Protein AF-A0A2T2SY09-F1 (afdb_monomer_lite)

pLDDT: mean 74.27, std 18.57, range [38.97, 92.0]

Structure (mmCIF, N/CA/C/O backbone):
data_AF-A0A2T2SY09-F1
#
_entry.id   AF-A0A2T2SY09-F1
#
loop_
_atom_site.group_PDB
_atom_site.id
_atom_site.type_symbol
_atom_site.label_atom_id
_at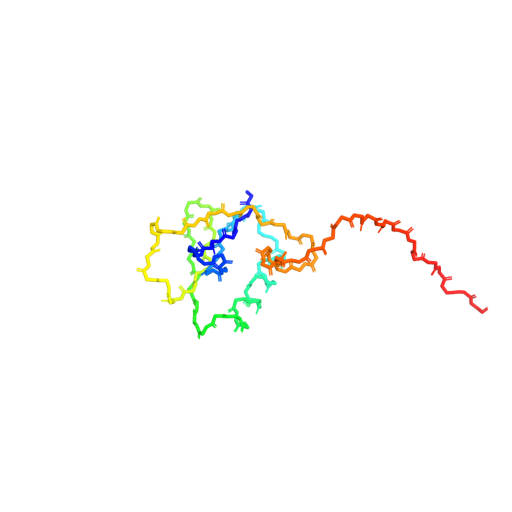om_site.label_alt_id
_atom_site.label_comp_id
_atom_site.label_asym_id
_atom_site.label_entity_id
_atom_site.label_seq_id
_atom_site.pdbx_PDB_ins_code
_atom_site.Cartn_x
_atom_site.Cartn_y
_atom_site.Cartn_z
_atom_site.occupancy
_atom_site.B_iso_or_equiv
_atom_site.auth_seq_id
_atom_site.auth_comp_id
_atom_site.auth_asym_id
_atom_site.auth_atom_id
_atom_site.pdbx_PDB_model_num
ATOM 1 N N . MET A 1 1 ? -3.931 0.942 -12.529 1.00 76.62 1 MET A N 1
ATOM 2 C CA . MET A 1 1 ? -3.348 2.225 -12.065 1.00 76.62 1 MET A CA 1
ATOM 3 C C . MET A 1 1 ? -2.803 2.010 -10.665 1.00 76.62 1 MET A C 1
ATOM 5 O O . MET A 1 1 ? -3.325 1.143 -9.974 1.00 76.62 1 MET A O 1
ATOM 9 N N . HIS A 1 2 ? -1.764 2.741 -10.265 1.00 83.88 2 HIS A N 1
ATOM 10 C CA . HIS A 1 2 ? -1.212 2.639 -8.914 1.00 83.88 2 HIS A CA 1
ATOM 11 C C . HIS A 1 2 ? -1.975 3.561 -7.946 1.00 83.88 2 HIS A C 1
ATOM 13 O O . HIS A 1 2 ? -2.499 4.596 -8.363 1.00 83.88 2 HIS A O 1
ATOM 19 N N . HIS A 1 3 ? -2.020 3.197 -6.668 1.00 85.62 3 HIS A N 1
ATOM 20 C CA . HIS A 1 3 ? -2.685 3.943 -5.602 1.00 85.62 3 HIS A CA 1
ATOM 21 C C . HIS A 1 3 ? -1.810 4.011 -4.345 1.00 85.62 3 HIS A C 1
ATOM 23 O O . HIS A 1 3 ? -1.093 3.054 -4.053 1.00 85.62 3 HIS A O 1
ATOM 29 N N . SER A 1 4 ? -1.884 5.106 -3.592 1.00 86.62 4 SER A N 1
ATOM 30 C CA . SER A 1 4 ? -1.416 5.177 -2.203 1.00 86.62 4 SER A CA 1
ATOM 31 C C . SER A 1 4 ? -2.544 4.791 -1.250 1.00 86.62 4 SER A C 1
ATOM 33 O O . SER A 1 4 ? -3.717 5.050 -1.517 1.00 86.62 4 SER A O 1
ATOM 35 N N . LEU A 1 5 ? -2.180 4.135 -0.154 1.00 87.44 5 LEU A N 1
ATOM 36 C CA . LEU A 1 5 ? -3.032 3.867 0.996 1.00 87.44 5 LEU A CA 1
ATOM 37 C C . LEU A 1 5 ? -2.669 4.879 2.072 1.00 87.44 5 LEU A C 1
ATOM 39 O O . LEU A 1 5 ? -1.511 4.929 2.489 1.00 87.44 5 LEU A O 1
ATOM 43 N N . GLN A 1 6 ? -3.645 5.662 2.508 1.00 88.56 6 GLN A N 1
ATOM 44 C CA . GLN A 1 6 ? -3.481 6.643 3.571 1.00 88.56 6 GLN A CA 1
ATOM 45 C C . GLN A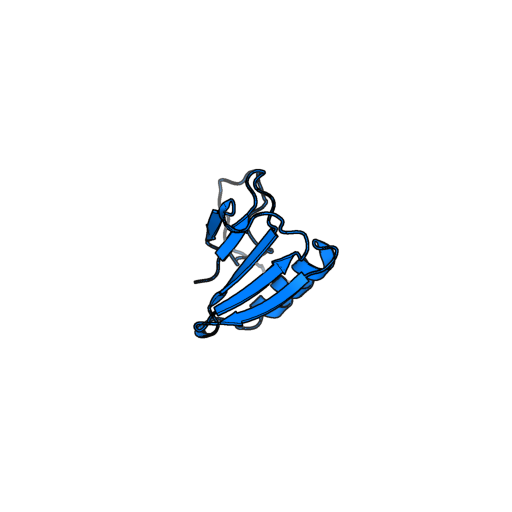 1 6 ? -4.360 6.289 4.765 1.00 88.56 6 GLN A C 1
ATOM 47 O O . GLN A 1 6 ? -5.463 5.757 4.602 1.00 88.56 6 GLN A O 1
ATOM 52 N N . ASP A 1 7 ? -3.854 6.576 5.960 1.00 85.81 7 ASP A N 1
ATOM 53 C CA . ASP A 1 7 ? -4.630 6.508 7.192 1.00 85.81 7 ASP A CA 1
ATOM 54 C C . ASP A 1 7 ? -5.556 7.743 7.343 1.00 85.81 7 ASP A C 1
ATOM 56 O O . ASP A 1 7 ? -5.419 8.709 6.590 1.00 85.81 7 ASP A O 1
ATOM 60 N N . PRO A 1 8 ? -6.494 7.756 8.310 1.00 82.88 8 PRO A N 1
ATOM 61 C CA . PRO A 1 8 ? -7.390 8.894 8.562 1.00 82.88 8 PRO A CA 1
ATOM 62 C C . PRO A 1 8 ? -6.712 10.246 8.863 1.00 82.88 8 PRO A C 1
ATOM 64 O O . PRO A 1 8 ? -7.387 11.273 8.881 1.00 82.88 8 PRO A O 1
ATOM 67 N N . GLN A 1 9 ? -5.414 10.252 9.166 1.00 83.56 9 GLN A N 1
ATOM 68 C CA . GLN A 1 9 ? -4.563 11.424 9.372 1.00 83.56 9 GLN A CA 1
ATOM 69 C C . GLN A 1 9 ? -3.812 11.851 8.098 1.00 83.56 9 GLN A C 1
ATOM 71 O O . GLN A 1 9 ? -2.872 12.641 8.194 1.00 83.56 9 GLN A O 1
ATOM 76 N N . ASP A 1 10 ? -4.189 11.315 6.934 1.00 81.25 10 ASP A N 1
ATOM 77 C CA . ASP A 1 10 ? -3.573 11.573 5.627 1.00 81.25 10 ASP A CA 1
ATOM 78 C C . ASP A 1 10 ? -2.096 11.126 5.528 1.00 81.25 10 ASP A C 1
ATOM 80 O O . ASP A 1 10 ? -1.367 11.565 4.631 1.00 81.25 10 ASP A O 1
ATOM 84 N N . GLN A 1 11 ? -1.616 10.241 6.417 1.00 83.69 11 GLN A N 1
ATOM 85 C CA . GLN A 1 11 ? -0.271 9.676 6.275 1.00 83.69 11 GLN A CA 1
ATOM 86 C C . GLN A 1 11 ? -0.317 8.446 5.385 1.00 83.69 11 GLN A C 1
ATOM 88 O O . GLN A 1 11 ? -1.146 7.551 5.549 1.00 83.69 11 GLN A O 1
ATOM 93 N N . VAL A 1 12 ? 0.617 8.381 4.444 1.00 86.94 12 VAL A N 1
ATOM 94 C CA . VAL A 1 12 ? 0.788 7.213 3.592 1.00 86.94 12 VAL A CA 1
ATOM 95 C C . VAL A 1 12 ? 1.264 6.045 4.446 1.00 86.94 12 VAL A C 1
ATOM 97 O O . VAL A 1 12 ? 2.332 6.101 5.044 1.00 86.94 12 VAL A O 1
ATOM 100 N N . VAL A 1 13 ? 0.480 4.974 4.470 1.00 88.75 13 VAL A N 1
ATOM 101 C CA . VAL A 1 13 ? 0.774 3.725 5.188 1.00 88.75 13 VAL A CA 1
ATOM 102 C C . VAL A 1 13 ? 0.961 2.541 4.244 1.00 88.75 13 VAL A C 1
ATOM 104 O O . VAL A 1 13 ? 1.309 1.444 4.676 1.00 88.75 13 VAL A O 1
ATOM 107 N N . GLY A 1 14 ? 0.777 2.742 2.941 1.00 90.81 14 GLY A N 1
ATOM 108 C CA . GLY A 1 14 ? 1.089 1.732 1.944 1.00 90.81 14 GLY A CA 1
ATOM 109 C C . GLY A 1 14 ? 0.774 2.152 0.517 1.00 90.81 14 GLY A C 1
ATOM 110 O O . GLY A 1 14 ? 0.409 3.292 0.243 1.00 90.81 14 GLY A O 1
ATOM 111 N N . PHE A 1 15 ? 0.893 1.198 -0.399 1.00 90.69 15 PHE A N 1
ATOM 112 C CA . PHE A 1 15 ? 0.696 1.361 -1.830 1.00 90.69 15 PHE A CA 1
ATOM 113 C C . PHE A 1 15 ? 0.039 0.126 -2.431 1.00 90.69 15 PHE A C 1
ATOM 115 O O . PHE A 1 15 ? 0.331 -1.004 -2.043 1.00 90.69 15 PHE A O 1
ATOM 122 N N . VAL A 1 16 ? -0.805 0.352 -3.433 1.00 91.19 16 VAL A N 1
ATOM 123 C CA . VAL A 1 16 ? -1.395 -0.682 -4.283 1.00 91.19 16 VAL A CA 1
ATOM 124 C C . VAL A 1 16 ? -0.942 -0.430 -5.708 1.00 91.19 16 VAL A C 1
ATOM 126 O O . VAL A 1 16 ? -1.329 0.549 -6.341 1.00 91.19 16 VAL A O 1
ATOM 129 N N . LEU A 1 17 ? -0.114 -1.318 -6.233 1.00 89.25 17 LEU A N 1
ATOM 130 C CA . LEU A 1 17 ? 0.549 -1.153 -7.511 1.00 89.25 17 LEU A CA 1
ATOM 131 C C . LEU A 1 17 ? -0.010 -2.151 -8.515 1.00 89.25 17 LEU A C 1
ATOM 133 O O . LEU A 1 17 ? -0.067 -3.344 -8.262 1.00 89.25 17 LEU A O 1
ATOM 137 N N . ASP A 1 18 ? -0.411 -1.664 -9.676 1.00 87.88 18 ASP A N 1
ATOM 138 C CA . ASP A 1 18 ? -0.812 -2.492 -10.808 1.00 87.88 18 ASP A CA 1
ATOM 139 C C . ASP A 1 18 ? 0.378 -3.295 -11.368 1.00 87.88 18 ASP A C 1
ATOM 141 O O . ASP A 1 18 ? 1.337 -2.697 -11.862 1.00 87.88 18 ASP A O 1
ATOM 145 N N . ALA A 1 19 ? 0.332 -4.630 -11.276 1.00 84.88 19 ALA A N 1
ATOM 146 C CA . ALA A 1 19 ? 1.440 -5.508 -11.666 1.00 84.88 19 ALA A CA 1
ATOM 147 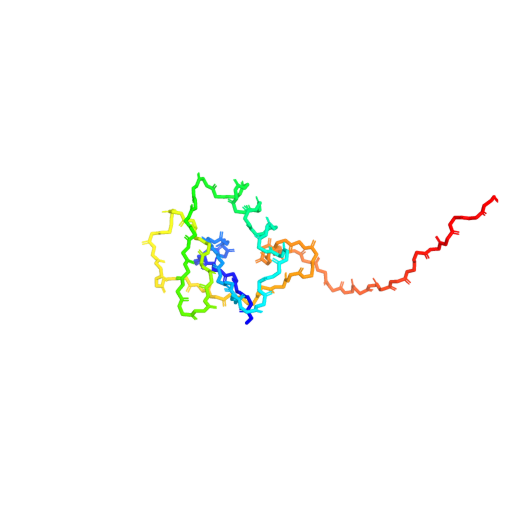C C . ALA A 1 19 ? 1.743 -5.474 -13.164 1.00 84.88 19 ALA A C 1
ATOM 149 O O . ALA A 1 19 ? 2.899 -5.622 -13.552 1.00 84.88 19 ALA A O 1
ATOM 150 N N . ASP A 1 20 ? 0.741 -5.196 -13.996 1.00 84.31 20 ASP A N 1
ATOM 151 C CA . ASP A 1 20 ? 0.916 -5.107 -15.445 1.00 84.31 20 ASP A CA 1
ATOM 152 C C . ASP A 1 20 ? 1.589 -3.793 -15.870 1.00 84.31 20 ASP A C 1
ATOM 154 O O . ASP A 1 20 ? 2.095 -3.670 -16.987 1.00 84.31 20 ASP A O 1
ATOM 158 N N . ARG A 1 21 ? 1.604 -2.793 -14.981 1.00 78.25 21 ARG A N 1
ATOM 159 C CA . ARG A 1 21 ? 2.234 -1.482 -15.211 1.00 78.25 21 ARG A CA 1
ATOM 160 C C . ARG A 1 21 ? 3.492 -1.271 -14.375 1.00 78.25 21 ARG A C 1
ATOM 162 O O . ARG A 1 21 ? 4.144 -0.243 -14.515 1.00 78.25 21 ARG A O 1
ATOM 169 N N . LEU A 1 22 ? 3.840 -2.244 -13.538 1.00 75.19 22 LEU A N 1
ATOM 170 C CA . LEU A 1 22 ? 5.000 -2.210 -12.662 1.00 75.19 22 LEU A CA 1
ATOM 171 C C . LEU A 1 22 ? 6.298 -2.304 -13.477 1.00 75.19 22 LEU A C 1
ATOM 173 O O . LEU A 1 22 ? 6.755 -3.380 -13.853 1.00 75.19 22 LEU A O 1
ATOM 177 N N . GLY A 1 23 ? 6.882 -1.141 -13.767 1.00 78.56 23 GLY A N 1
ATOM 178 C CA . GLY A 1 23 ? 8.222 -1.003 -14.332 1.00 78.56 23 GLY A CA 1
ATOM 179 C C . GLY A 1 23 ? 9.271 -0.722 -13.253 1.00 78.56 23 GLY A C 1
ATOM 180 O O . GLY A 1 23 ? 9.241 -1.273 -12.156 1.00 78.56 23 GLY A O 1
ATOM 181 N N . HIS A 1 24 ? 10.192 0.202 -13.534 1.00 81.12 24 HIS A N 1
ATOM 182 C CA . HIS A 1 24 ? 11.203 0.642 -12.559 1.00 81.12 24 HIS A CA 1
ATOM 183 C C . HIS A 1 24 ? 10.630 1.425 -11.366 1.00 81.12 24 HIS A C 1
ATOM 185 O O . HIS A 1 24 ? 11.344 1.699 -10.404 1.00 81.12 24 HIS A O 1
ATOM 191 N N . GLU A 1 25 ? 9.353 1.793 -11.422 1.00 78.50 25 GLU A N 1
ATOM 192 C CA . GLU A 1 25 ? 8.663 2.562 -10.386 1.00 78.50 25 GLU A CA 1
ATOM 193 C C . GLU A 1 25 ? 8.587 1.798 -9.060 1.00 78.50 25 GLU A C 1
ATOM 195 O O . GLU A 1 25 ? 8.682 2.419 -8.004 1.00 78.50 25 GLU A O 1
ATOM 200 N N . ILE A 1 26 ? 8.537 0.459 -9.103 1.00 84.56 26 ILE A N 1
ATOM 201 C CA . ILE A 1 26 ? 8.541 -0.375 -7.893 1.00 84.56 26 ILE A CA 1
ATOM 202 C C . ILE A 1 26 ? 9.757 -0.118 -7.015 1.00 84.56 26 ILE A C 1
ATOM 204 O O . ILE A 1 26 ? 9.623 -0.031 -5.802 1.00 84.56 26 ILE A O 1
ATOM 208 N N . TYR A 1 27 ? 10.934 0.054 -7.615 1.00 85.81 27 TYR A N 1
ATOM 209 C CA . TYR A 1 27 ? 12.164 0.243 -6.857 1.00 85.81 27 TYR A CA 1
ATOM 210 C C . TYR A 1 27 ? 12.156 1.571 -6.109 1.00 85.81 27 TYR A C 1
ATOM 212 O O . TYR A 1 27 ? 12.627 1.625 -4.984 1.00 85.81 27 TYR A O 1
ATOM 220 N N . ARG A 1 28 ? 11.567 2.621 -6.696 1.00 84.56 28 ARG A N 1
ATOM 221 C CA . ARG A 1 28 ? 11.409 3.919 -6.022 1.00 84.56 28 ARG A CA 1
ATOM 222 C C . ARG A 1 28 ? 10.412 3.841 -4.871 1.00 84.56 28 ARG A C 1
ATOM 224 O O . ARG A 1 28 ? 10.604 4.487 -3.853 1.00 84.56 28 ARG A O 1
ATOM 231 N N . ILE A 1 29 ? 9.346 3.066 -5.045 1.00 86.06 29 ILE A N 1
ATOM 232 C CA . ILE A 1 29 ? 8.318 2.887 -4.017 1.00 86.06 29 ILE A CA 1
ATOM 233 C C . ILE A 1 29 ? 8.860 2.065 -2.847 1.00 86.06 29 ILE A C 1
ATOM 235 O O . ILE A 1 29 ? 8.594 2.406 -1.700 1.00 86.06 29 ILE A O 1
ATOM 239 N N . LEU A 1 30 ? 9.643 1.021 -3.128 1.00 88.50 30 LEU A N 1
ATOM 240 C CA . LEU A 1 30 ? 10.317 0.231 -2.098 1.00 88.50 30 LEU A CA 1
ATOM 241 C C . LEU A 1 30 ? 11.374 1.056 -1.357 1.00 88.50 30 LEU A C 1
ATOM 243 O O . LEU A 1 30 ? 11.385 1.041 -0.136 1.00 88.50 30 LEU A O 1
ATOM 247 N N . ASP A 1 31 ? 12.188 1.831 -2.077 1.00 89.38 31 ASP A N 1
ATOM 248 C CA . ASP A 1 31 ? 13.182 2.737 -1.484 1.00 89.38 31 ASP A CA 1
ATOM 249 C C . ASP A 1 31 ? 12.523 3.775 -0.558 1.00 89.38 31 ASP A C 1
ATOM 251 O O . ASP A 1 31 ? 12.927 3.945 0.591 1.00 89.38 31 ASP A O 1
ATOM 255 N N . TRP A 1 32 ? 11.420 4.388 -1.003 1.00 88.44 32 TRP A N 1
ATOM 256 C CA . TRP A 1 32 ? 10.634 5.286 -0.157 1.00 88.44 32 TRP A CA 1
ATOM 257 C C . TRP A 1 32 ? 10.055 4.563 1.068 1.00 88.44 32 TRP A C 1
ATOM 259 O O . TRP A 1 32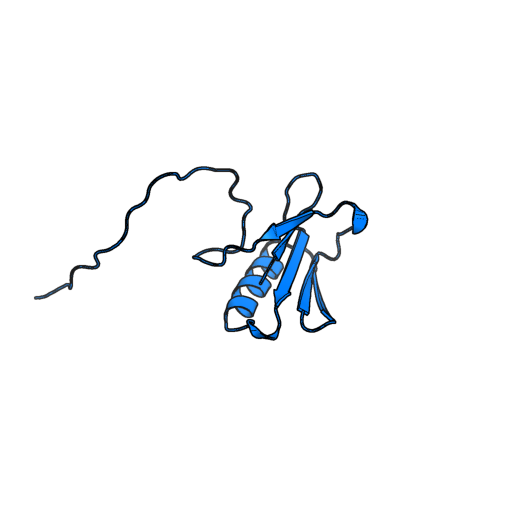 ? 10.113 5.095 2.175 1.00 88.44 32 TRP A O 1
ATOM 269 N N . ALA A 1 33 ? 9.518 3.350 0.895 1.00 89.06 33 ALA A N 1
ATOM 270 C CA . ALA A 1 33 ? 8.936 2.564 1.981 1.00 89.06 33 ALA A CA 1
ATOM 271 C C . ALA A 1 33 ? 9.983 2.151 3.026 1.00 89.06 33 ALA A C 1
ATOM 273 O O . ALA A 1 33 ? 9.680 2.179 4.215 1.00 89.06 33 ALA A O 1
ATOM 274 N N . ASP A 1 34 ? 11.204 1.815 2.610 1.00 88.50 34 ASP A N 1
ATOM 275 C CA . ASP A 1 34 ? 12.327 1.539 3.513 1.00 88.50 34 ASP A CA 1
ATOM 276 C C . ASP A 1 34 ? 12.731 2.774 4.334 1.00 88.50 34 ASP A C 1
ATOM 278 O O . ASP A 1 34 ? 13.113 2.647 5.498 1.00 88.50 34 ASP A O 1
ATOM 282 N N . GLU A 1 35 ? 12.626 3.975 3.761 1.00 89.50 35 GLU A N 1
ATOM 283 C CA . GLU A 1 35 ? 12.938 5.221 4.468 1.00 89.50 35 GLU A CA 1
ATOM 284 C C . GLU A 1 35 ? 11.815 5.659 5.429 1.00 89.50 35 GLU A C 1
ATOM 286 O O . GLU A 1 35 ? 12.091 6.191 6.508 1.00 89.50 35 GLU A O 1
ATOM 291 N N . HIS A 1 36 ? 10.549 5.425 5.066 1.00 86.94 36 HIS A N 1
ATOM 292 C CA . HIS A 1 36 ? 9.387 5.969 5.784 1.00 86.94 36 HIS A CA 1
ATOM 293 C C . HIS A 1 36 ? 8.739 4.975 6.753 1.00 86.94 36 HIS A C 1
ATOM 295 O O . HIS A 1 36 ? 8.157 5.382 7.763 1.00 86.94 36 HIS A O 1
ATOM 301 N N . PHE A 1 37 ? 8.833 3.671 6.490 1.00 88.81 37 PHE A N 1
ATOM 302 C CA . PHE A 1 37 ? 8.242 2.640 7.336 1.00 88.81 37 PHE A CA 1
ATOM 303 C C . PHE A 1 37 ? 9.300 1.971 8.202 1.00 88.81 37 PHE A C 1
ATOM 305 O O . PHE A 1 37 ? 10.349 1.547 7.735 1.00 88.81 37 PHE A O 1
ATOM 312 N N . ARG A 1 38 ? 8.993 1.786 9.493 1.00 86.50 38 ARG A N 1
ATOM 313 C CA . ARG A 1 38 ? 9.860 0.988 10.381 1.00 86.50 38 ARG A CA 1
ATOM 314 C C . ARG A 1 38 ? 9.972 -0.468 9.930 1.00 86.50 38 ARG A C 1
ATOM 316 O O . ARG A 1 38 ? 10.977 -1.117 10.197 1.00 86.50 38 ARG A O 1
ATOM 323 N N . SER A 1 39 ? 8.907 -0.988 9.329 1.00 89.25 39 SER A N 1
ATOM 324 C CA . SER A 1 39 ? 8.850 -2.296 8.693 1.00 89.25 39 SER A CA 1
ATOM 325 C C . SER A 1 39 ? 7.699 -2.293 7.697 1.00 89.25 39 SER A C 1
ATOM 327 O O . SER A 1 39 ? 6.680 -1.636 7.930 1.00 89.25 39 SER A O 1
ATOM 329 N N . HIS A 1 40 ? 7.866 -3.011 6.593 1.00 91.31 40 HIS A N 1
ATOM 330 C CA . HIS A 1 40 ? 6.847 -3.131 5.569 1.00 91.31 40 HIS A CA 1
ATOM 331 C C . HIS A 1 40 ? 6.798 -4.554 5.012 1.00 91.31 40 HIS A C 1
ATOM 333 O O . HIS A 1 40 ? 7.795 -5.276 4.997 1.00 91.31 40 HIS A O 1
ATOM 339 N N . SER A 1 41 ? 5.619 -4.947 4.546 1.00 91.12 41 SER A N 1
ATOM 340 C CA . SER A 1 41 ? 5.376 -6.200 3.845 1.00 91.12 41 SER A CA 1
ATOM 341 C C . SER A 1 41 ? 5.066 -5.925 2.379 1.00 91.12 41 SER A C 1
ATOM 343 O O . SER A 1 41 ? 4.467 -4.904 2.028 1.00 91.12 41 SER A O 1
ATOM 345 N N . VAL A 1 42 ? 5.485 -6.854 1.522 1.00 91.44 42 VAL A N 1
ATOM 346 C CA . VAL A 1 42 ? 5.166 -6.843 0.096 1.00 91.44 42 VAL A CA 1
ATOM 347 C C . VAL A 1 42 ? 4.391 -8.111 -0.222 1.00 91.44 42 VAL A C 1
ATOM 349 O O . VAL A 1 42 ? 4.904 -9.211 -0.025 1.00 91.44 42 VAL A O 1
ATOM 352 N N . ASP A 1 43 ? 3.165 -7.952 -0.704 1.00 92.00 43 ASP A N 1
ATOM 353 C CA . ASP A 1 43 ? 2.291 -9.053 -1.108 1.00 92.00 43 ASP A CA 1
ATOM 354 C C . ASP A 1 43 ? 1.826 -8.863 -2.554 1.00 92.00 43 ASP A C 1
ATOM 356 O O . ASP A 1 43 ? 1.705 -7.733 -3.027 1.00 92.00 43 ASP A O 1
ATOM 360 N N . GLN A 1 44 ? 1.580 -9.955 -3.276 1.00 90.62 44 GLN A N 1
ATOM 361 C CA . GLN A 1 44 ? 1.047 -9.900 -4.633 1.00 90.62 44 GLN A CA 1
ATOM 362 C C . GLN A 1 44 ? -0.236 -10.724 -4.725 1.00 90.62 44 GLN A C 1
ATOM 364 O O . GLN A 1 44 ? -0.206 -11.950 -4.620 1.00 90.62 44 GLN A O 1
ATOM 369 N N . ALA A 1 45 ? -1.347 -10.048 -5.006 1.00 89.19 45 ALA A N 1
ATOM 370 C CA . ALA A 1 45 ? -2.669 -10.648 -5.133 1.00 89.19 45 ALA A CA 1
ATOM 371 C C . ALA A 1 45 ? -3.471 -9.951 -6.238 1.00 89.19 45 ALA A C 1
ATOM 373 O O . ALA A 1 45 ? -3.328 -8.751 -6.458 1.00 89.19 45 ALA A O 1
ATOM 374 N N . ASP A 1 46 ? -4.301 -10.706 -6.962 1.00 88.12 46 ASP A N 1
ATOM 375 C CA . ASP A 1 46 ? -5.239 -10.172 -7.965 1.00 88.12 46 ASP A CA 1
ATOM 376 C C . ASP A 1 46 ? -4.604 -9.252 -9.032 1.00 88.12 46 ASP A C 1
ATOM 378 O O . ASP A 1 46 ? -5.188 -8.249 -9.447 1.00 88.12 46 ASP A O 1
ATOM 382 N N . GLY A 1 47 ? -3.380 -9.570 -9.473 1.00 86.50 47 GLY A N 1
ATOM 383 C CA . GLY A 1 47 ? -2.644 -8.748 -10.446 1.00 86.50 47 GLY A CA 1
ATOM 384 C C . GLY A 1 47 ? -2.167 -7.405 -9.881 1.00 86.50 47 GLY A C 1
ATOM 385 O O . GLY A 1 47 ? -1.862 -6.478 -10.629 1.00 86.50 47 GLY A O 1
ATOM 386 N N . ARG A 1 48 ? -2.106 -7.278 -8.554 1.00 90.00 48 ARG A N 1
ATOM 387 C CA . ARG A 1 48 ? -1.652 -6.087 -7.838 1.00 90.00 48 ARG A CA 1
ATOM 388 C C . ARG A 1 48 ? -0.555 -6.453 -6.852 1.00 90.00 48 ARG A C 1
ATOM 390 O O . ARG A 1 48 ? -0.547 -7.546 -6.296 1.00 90.00 48 ARG A O 1
ATOM 397 N N . VAL A 1 49 ? 0.367 -5.529 -6.639 1.00 89.69 49 VAL A N 1
ATOM 398 C CA . VAL A 1 49 ? 1.397 -5.603 -5.605 1.00 89.69 49 VAL A CA 1
ATOM 399 C C . VAL A 1 49 ? 1.041 -4.614 -4.510 1.00 89.69 49 VAL A C 1
ATOM 401 O O . VAL A 1 49 ? 0.844 -3.430 -4.766 1.00 89.69 49 VAL A O 1
ATOM 404 N N . TYR A 1 50 ? 0.966 -5.106 -3.290 1.00 90.62 50 TYR A N 1
ATOM 405 C CA . TYR A 1 50 ? 0.663 -4.353 -2.092 1.00 90.62 50 TYR A CA 1
ATOM 406 C C . TYR A 1 50 ? 1.959 -4.144 -1.326 1.00 90.62 50 TYR A C 1
ATOM 408 O O . TYR A 1 50 ? 2.585 -5.116 -0.919 1.00 90.62 50 TYR A O 1
ATOM 416 N N . VAL A 1 51 ? 2.350 -2.892 -1.118 1.00 91.19 51 VAL A N 1
ATOM 417 C CA . VAL A 1 51 ? 3.464 -2.525 -0.236 1.00 91.19 51 VAL A CA 1
ATOM 418 C C . VAL A 1 51 ? 2.843 -1.859 0.980 1.00 91.19 51 VAL A C 1
ATOM 420 O O . VAL A 1 51 ? 2.277 -0.782 0.845 1.00 91.19 51 VAL A O 1
ATOM 423 N N . ARG A 1 52 ? 2.863 -2.495 2.149 1.00 90.62 52 ARG A N 1
ATOM 424 C CA . ARG A 1 52 ? 2.127 -2.021 3.333 1.00 90.62 52 ARG A CA 1
ATOM 425 C C . ARG A 1 52 ? 3.043 -1.905 4.534 1.00 90.62 52 ARG A C 1
ATOM 427 O O . ARG A 1 52 ? 3.811 -2.824 4.798 1.00 90.62 52 ARG A O 1
ATOM 434 N N . SER A 1 53 ? 2.922 -0.813 5.278 1.00 90.25 53 SER A N 1
ATOM 435 C CA . SER A 1 53 ? 3.517 -0.697 6.606 1.00 90.25 53 SER A CA 1
ATOM 436 C C . SER A 1 53 ? 2.949 -1.783 7.519 1.00 90.25 53 SER A C 1
ATOM 438 O O . SER A 1 53 ? 1.743 -2.024 7.532 1.00 90.25 53 SER A O 1
ATOM 440 N N . ASP A 1 54 ? 3.808 -2.423 8.307 1.00 86.81 54 ASP A N 1
ATOM 441 C CA . ASP A 1 54 ? 3.378 -3.424 9.296 1.00 86.81 54 ASP A CA 1
ATOM 442 C C . ASP A 1 54 ? 2.642 -2.774 10.487 1.00 86.81 54 ASP A C 1
ATOM 444 O O . ASP A 1 54 ? 1.986 -3.439 11.278 1.00 86.81 54 ASP A O 1
ATOM 448 N N . ALA A 1 55 ? 2.723 -1.443 10.600 1.00 82.9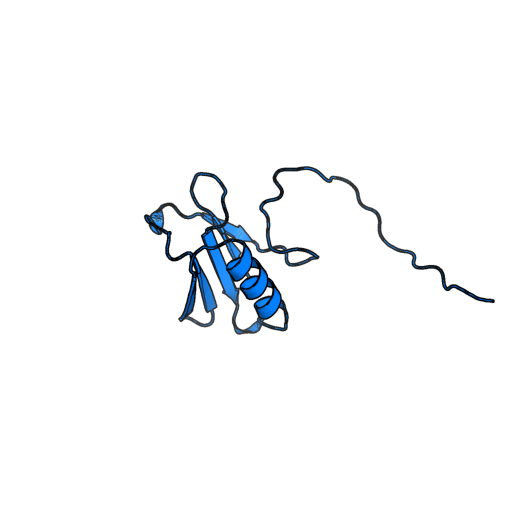4 55 ALA A N 1
ATOM 449 C CA . ALA A 1 55 ? 2.073 -0.661 11.647 1.00 82.94 55 ALA A CA 1
ATOM 450 C C . ALA A 1 55 ? 0.598 -0.321 11.351 1.00 82.94 55 ALA A C 1
ATOM 452 O O . ALA A 1 55 ? 0.007 0.473 12.079 1.00 82.94 55 ALA A O 1
ATOM 453 N N . ILE A 1 56 ? 0.004 -0.865 10.284 1.00 82.25 56 ILE A N 1
ATOM 454 C CA . ILE A 1 56 ? -1.416 -0.653 9.984 1.00 82.25 56 ILE A CA 1
ATOM 455 C C . ILE A 1 56 ? -2.262 -1.398 11.022 1.00 82.25 56 ILE A C 1
ATOM 457 O O . ILE A 1 56 ? -2.292 -2.626 11.046 1.00 82.25 56 ILE A O 1
ATOM 461 N N . GLU A 1 57 ? -2.974 -0.649 11.864 1.00 76.69 57 GLU A N 1
ATOM 462 C CA . GLU A 1 57 ? -3.860 -1.219 12.889 1.00 76.69 57 GLU A CA 1
ATOM 463 C C . GLU A 1 57 ? -5.291 -1.457 12.375 1.00 76.69 57 GLU A C 1
ATOM 465 O O . GLU A 1 57 ? -5.947 -2.400 12.815 1.00 76.69 57 GLU A O 1
ATOM 470 N N . ASP A 1 58 ? -5.773 -0.635 11.432 1.00 78.94 58 ASP A N 1
ATOM 471 C CA . ASP A 1 58 ? -7.134 -0.721 10.887 1.00 78.94 58 ASP A CA 1
ATOM 472 C C . ASP A 1 58 ? -7.145 -0.519 9.363 1.00 78.94 58 ASP A C 1
ATOM 474 O O . ASP A 1 58 ? -7.067 0.598 8.853 1.00 78.94 58 ASP A O 1
ATOM 478 N N . GLU A 1 59 ? -7.242 -1.626 8.623 1.00 77.62 59 GLU A N 1
ATOM 479 C CA . GLU A 1 59 ? -7.286 -1.610 7.155 1.00 77.62 59 GLU A CA 1
ATOM 480 C C . GLU A 1 59 ? -8.599 -1.034 6.596 1.00 77.62 59 GLU A C 1
ATOM 482 O O . GLU A 1 59 ? -8.629 -0.564 5.459 1.00 77.62 59 GLU A O 1
ATOM 487 N N . ALA A 1 60 ? -9.690 -1.061 7.368 1.00 81.19 60 ALA A N 1
ATOM 488 C CA . ALA A 1 60 ? -11.000 -0.591 6.920 1.00 81.19 60 ALA A CA 1
ATOM 489 C C . ALA A 1 60 ? -11.118 0.940 6.967 1.00 81.19 60 ALA A C 1
ATOM 491 O O . ALA A 1 60 ? -11.923 1.520 6.235 1.00 81.19 60 ALA A O 1
ATOM 492 N N . ALA A 1 61 ? -10.314 1.587 7.809 1.00 81.75 61 ALA A N 1
ATOM 493 C CA . ALA A 1 61 ? -10.205 3.036 7.904 1.00 81.75 61 ALA A CA 1
ATOM 494 C C . ALA A 1 61 ? -9.325 3.659 6.806 1.00 81.75 61 ALA A C 1
ATOM 496 O O . ALA A 1 61 ? -9.268 4.882 6.705 1.00 81.75 61 ALA A O 1
ATOM 497 N N . LEU A 1 62 ? -8.646 2.845 5.991 1.00 84.75 62 LEU A N 1
ATOM 498 C CA . LEU A 1 62 ? -7.741 3.347 4.965 1.00 84.75 62 LEU A CA 1
ATOM 499 C C . LEU A 1 62 ? -8.495 3.901 3.761 1.00 84.75 62 LEU A C 1
ATOM 501 O O . LEU A 1 62 ? -9.508 3.362 3.304 1.00 84.75 62 LEU A O 1
ATOM 505 N N . HIS A 1 63 ? -7.944 4.966 3.197 1.00 85.81 63 HIS A N 1
ATOM 506 C CA . HIS A 1 63 ? -8.436 5.568 1.970 1.00 85.81 63 HIS A CA 1
ATOM 507 C C . HIS A 1 63 ? -7.400 5.400 0.858 1.00 85.81 63 HIS A C 1
ATOM 509 O O . HIS A 1 63 ? -6.194 5.367 1.102 1.00 85.81 63 HIS A O 1
ATOM 515 N N . THR A 1 64 ? -7.881 5.237 -0.376 1.00 85.12 64 THR A N 1
ATOM 516 C CA . THR A 1 64 ? -7.028 5.051 -1.554 1.00 85.12 64 THR A CA 1
ATOM 517 C C . THR A 1 64 ? -6.987 6.324 -2.384 1.00 85.12 64 THR A C 1
ATOM 519 O O . THR A 1 64 ? -8.036 6.752 -2.874 1.00 85.12 64 THR A O 1
ATOM 522 N N . GLU A 1 65 ? -5.797 6.851 -2.648 1.00 81.62 65 GLU A N 1
ATOM 523 C CA . GLU A 1 65 ? -5.604 7.966 -3.578 1.00 81.62 65 GLU A CA 1
ATOM 524 C C . GLU A 1 65 ? -4.836 7.522 -4.833 1.00 81.62 65 GLU A C 1
ATOM 526 O O . GLU A 1 65 ? -4.030 6.591 -4.769 1.00 81.62 65 GLU A O 1
ATOM 531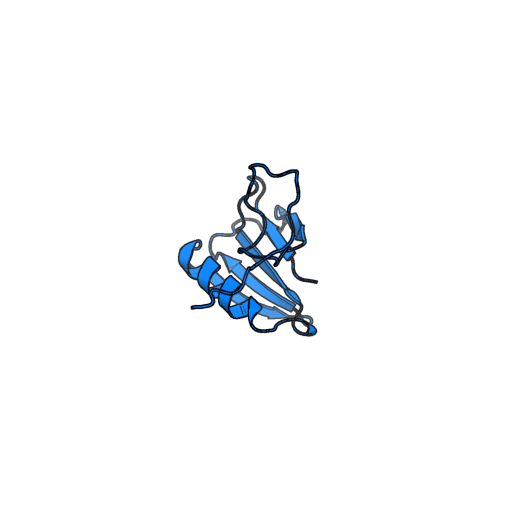 N N . PRO A 1 66 ? -5.091 8.111 -6.017 1.00 81.38 66 PRO A N 1
ATOM 532 C CA . PRO A 1 66 ? -4.301 7.834 -7.213 1.00 81.38 66 PRO A CA 1
ATOM 533 C C . PRO A 1 66 ? -2.833 8.214 -7.004 1.00 81.38 66 PRO A C 1
ATOM 535 O O . PRO A 1 66 ? -2.509 9.334 -6.617 1.00 81.38 66 PRO A O 1
ATOM 538 N N . LEU A 1 67 ? -1.936 7.286 -7.322 1.00 71.00 67 LEU A N 1
ATOM 539 C CA . LEU A 1 67 ? -0.498 7.501 -7.245 1.00 71.00 67 LEU A CA 1
ATOM 540 C C . LEU A 1 67 ? -0.049 8.364 -8.438 1.00 71.00 67 LEU A C 1
ATOM 542 O O . LEU A 1 67 ? 0.040 7.866 -9.563 1.00 71.00 67 LEU A O 1
ATOM 546 N N . SER A 1 68 ? 0.256 9.643 -8.214 1.00 62.69 68 SER A N 1
ATOM 547 C CA . SER A 1 68 ? 1.009 10.434 -9.197 1.00 62.69 68 SER A CA 1
ATOM 548 C C . SER A 1 68 ? 2.493 10.099 -9.073 1.00 62.69 68 SER A C 1
ATOM 550 O O . SER A 1 68 ? 3.151 10.486 -8.116 1.00 62.69 68 SER A O 1
ATOM 552 N N . VAL A 1 69 ? 3.000 9.349 -10.047 1.00 56.16 69 VAL A N 1
ATOM 553 C CA . VAL A 1 69 ? 4.393 8.868 -10.158 1.00 56.16 69 VAL A CA 1
ATOM 554 C C . VAL A 1 69 ? 5.314 9.834 -10.910 1.00 56.16 69 VAL A C 1
ATOM 556 O O . VAL A 1 69 ? 6.511 9.574 -11.060 1.00 56.16 69 VAL A O 1
ATOM 559 N N . ASP A 1 70 ? 4.782 10.976 -11.350 1.00 52.56 70 ASP A N 1
ATOM 560 C CA . ASP A 1 70 ? 5.550 12.062 -11.954 1.00 52.56 70 ASP A CA 1
ATOM 561 C C . ASP A 1 70 ? 6.417 12.778 -10.897 1.00 52.56 70 ASP A C 1
ATOM 563 O O . ASP A 1 70 ? 6.087 13.843 -10.385 1.00 52.56 70 ASP A O 1
ATOM 567 N N . GLY A 1 71 ? 7.568 12.174 -10.583 1.00 47.88 71 GLY A N 1
ATOM 568 C CA . GLY A 1 71 ? 8.772 12.871 -10.111 1.00 47.88 71 GLY A CA 1
ATOM 569 C C . GLY A 1 71 ? 9.232 12.619 -8.673 1.00 47.88 71 GLY A C 1
ATOM 570 O O . GLY A 1 71 ? 10.426 12.723 -8.411 1.00 47.88 71 GLY A O 1
ATOM 571 N N . HIS A 1 72 ? 8.351 12.237 -7.758 1.00 49.22 72 HIS A N 1
ATOM 572 C CA . HIS A 1 72 ? 8.674 11.926 -6.361 1.00 49.22 72 HIS A CA 1
ATOM 573 C C . HIS A 1 72 ? 7.598 10.955 -5.857 1.00 49.22 72 HIS A C 1
ATOM 575 O O . HIS A 1 72 ? 6.487 10.967 -6.375 1.00 49.22 72 HIS A O 1
ATOM 581 N N . ALA A 1 73 ? 7.909 10.073 -4.912 1.00 46.62 73 ALA A N 1
ATOM 582 C CA . ALA A 1 73 ? 6.935 9.157 -4.310 1.00 46.62 73 ALA A CA 1
ATOM 583 C C . ALA A 1 73 ? 5.627 9.877 -3.873 1.00 46.62 73 ALA A C 1
ATOM 585 O O . ALA A 1 73 ? 5.614 11.093 -3.676 1.00 46.62 73 ALA A O 1
ATOM 586 N N . PRO A 1 74 ? 4.500 9.162 -3.779 1.00 48.47 74 PRO A N 1
ATOM 587 C CA . PRO A 1 74 ? 3.174 9.751 -3.957 1.00 48.47 74 PRO A CA 1
ATOM 588 C C . PRO A 1 74 ? 2.693 10.628 -2.803 1.00 48.47 74 PRO A C 1
ATOM 590 O O . PRO A 1 74 ? 2.754 10.251 -1.638 1.00 48.47 74 PRO A O 1
ATOM 593 N N . ALA A 1 75 ? 2.111 11.757 -3.202 1.00 47.16 75 ALA A N 1
ATOM 594 C CA . ALA A 1 75 ? 1.017 12.483 -2.557 1.00 47.16 75 ALA A CA 1
ATOM 595 C C . ALA A 1 75 ? 0.921 12.389 -1.018 1.00 47.16 75 ALA A C 1
ATOM 597 O O . ALA A 1 75 ? -0.120 12.058 -0.464 1.00 47.16 75 ALA A O 1
ATOM 598 N N . SER A 1 76 ? 1.988 12.778 -0.329 1.00 39.81 76 SER A N 1
ATOM 599 C CA . SER A 1 76 ? 1.879 13.525 0.927 1.00 39.81 76 SER A CA 1
ATOM 600 C C . SER A 1 76 ? 2.672 14.815 0.766 1.00 39.81 76 SER A C 1
ATOM 602 O O . SER A 1 76 ? 3.629 15.074 1.485 1.00 39.81 76 SER A O 1
ATOM 604 N N . ASP A 1 77 ? 2.285 15.624 -0.219 1.00 39.56 77 ASP A N 1
ATOM 605 C CA . ASP A 1 77 ? 2.663 17.031 -0.236 1.00 39.56 77 ASP A CA 1
ATOM 606 C C . ASP A 1 77 ? 1.390 17.858 -0.101 1.00 39.56 77 ASP A C 1
ATOM 608 O O . ASP A 1 77 ? 0.823 18.405 -1.049 1.00 39.56 77 ASP A O 1
ATOM 612 N N . SER A 1 78 ? 0.902 17.936 1.134 1.00 44.91 78 SER A N 1
ATOM 613 C CA . SER A 1 78 ? 0.033 19.021 1.560 1.00 44.91 78 SER A CA 1
ATOM 614 C C . SER A 1 78 ? 0.846 20.322 1.588 1.00 44.91 78 SER A C 1
ATOM 616 O O . SER A 1 78 ? 1.038 20.912 2.648 1.00 44.91 78 SER A O 1
ATOM 618 N N . SER A 1 79 ? 1.379 20.754 0.442 1.00 45.06 79 SER A N 1
ATOM 619 C CA . SER A 1 79 ? 1.910 22.091 0.190 1.00 45.06 79 SER A CA 1
ATOM 620 C C . SER A 1 79 ? 2.205 22.307 -1.297 1.00 45.06 79 SER A C 1
ATOM 622 O O . SER A 1 79 ? 3.293 22.067 -1.790 1.00 45.06 79 SER A O 1
ATOM 624 N N . ARG A 1 80 ? 1.248 22.982 -1.948 1.00 51.50 80 ARG A N 1
ATOM 625 C CA . ARG A 1 80 ? 1.517 24.102 -2.865 1.00 51.50 80 ARG A CA 1
ATOM 626 C C . ARG A 1 80 ? 2.296 23.742 -4.144 1.00 51.50 80 ARG A C 1
ATOM 628 O O . ARG A 1 80 ? 3.513 23.710 -4.129 1.00 51.50 80 ARG A O 1
ATOM 635 N N . ASN A 1 81 ? 1.591 23.663 -5.277 1.00 39.62 81 ASN A N 1
ATOM 636 C CA . ASN A 1 81 ? 1.964 24.396 -6.498 1.00 39.62 81 ASN A CA 1
ATOM 637 C C . ASN A 1 81 ? 0.847 24.317 -7.549 1.00 39.62 81 ASN A C 1
ATOM 639 O O . ASN A 1 81 ? 0.656 23.311 -8.227 1.00 39.62 81 ASN A O 1
ATOM 643 N N . GLY A 1 82 ? 0.112 25.423 -7.680 1.00 41.59 82 GLY A N 1
ATOM 644 C CA . GLY A 1 82 ? -0.351 25.853 -8.994 1.00 41.59 82 GLY A CA 1
ATOM 645 C C . GLY A 1 82 ? 0.835 26.448 -9.759 1.00 41.59 82 GLY A C 1
ATOM 646 O O . GLY A 1 82 ? 1.746 26.977 -9.129 1.00 41.59 82 GLY A O 1
ATOM 647 N N . GLU A 1 83 ? 0.776 26.350 -11.089 1.00 41.25 83 GLU A N 1
ATOM 648 C CA . GLU A 1 83 ? 1.779 26.797 -12.075 1.00 41.25 83 GLU A CA 1
ATOM 649 C C . GLU A 1 83 ? 3.077 25.958 -12.044 1.00 41.25 83 GLU A C 1
ATOM 651 O O . GLU A 1 83 ? 3.842 25.974 -11.095 1.00 41.25 83 GLU A O 1
ATOM 656 N N . GLY A 1 84 ? 3.380 25.098 -13.016 1.00 46.69 84 GLY A N 1
ATOM 657 C CA . GLY A 1 84 ? 3.249 25.295 -14.452 1.00 46.69 84 GLY A CA 1
ATOM 658 C C . GLY A 1 84 ? 4.494 26.006 -14.970 1.00 46.69 84 GLY A C 1
ATOM 659 O O . GLY A 1 84 ? 4.451 27.212 -15.148 1.00 46.69 84 GLY A O 1
ATOM 660 N N . ASP A 1 85 ? 5.574 25.270 -15.237 1.00 41.41 85 ASP A N 1
ATOM 661 C CA . ASP A 1 85 ? 6.534 25.685 -16.262 1.00 41.41 85 ASP A CA 1
ATOM 662 C C . ASP A 1 85 ? 7.239 24.463 -16.854 1.00 41.41 85 ASP A C 1
ATOM 664 O O . ASP A 1 85 ? 7.905 23.684 -16.170 1.00 41.41 85 ASP A O 1
ATOM 668 N N . GLY A 1 86 ? 7.005 24.267 -18.147 1.00 41.88 86 GLY A N 1
ATOM 669 C CA . GLY A 1 86 ? 7.673 23.269 -18.951 1.00 41.88 86 GLY A CA 1
ATOM 670 C C . GLY A 1 86 ? 8.856 23.888 -19.684 1.00 41.88 86 GLY A C 1
ATOM 671 O O . GLY A 1 86 ? 8.718 24.912 -20.335 1.00 41.88 86 GLY A O 1
ATOM 672 N N . GLY A 1 87 ? 9.973 23.164 -19.682 1.00 44.66 87 GLY A N 1
ATOM 673 C CA . GLY A 1 87 ? 10.881 23.069 -20.823 1.00 44.66 87 GLY A CA 1
ATOM 674 C C . GLY A 1 87 ? 11.749 24.281 -21.167 1.00 44.66 87 GLY A C 1
ATOM 675 O O . GLY A 1 87 ? 11.345 25.146 -21.932 1.00 44.66 87 GLY A O 1
ATOM 676 N N . ARG A 1 88 ? 13.043 24.180 -20.840 1.00 38.97 88 ARG A N 1
ATOM 677 C CA . ARG A 1 88 ? 14.142 24.212 -21.831 1.00 38.97 88 ARG A CA 1
ATOM 678 C C . ARG A 1 88 ? 15.477 23.926 -21.145 1.00 38.97 88 ARG A C 1
ATOM 680 O O . ARG A 1 88 ? 15.963 24.736 -20.366 1.00 38.97 88 ARG A O 1
ATOM 687 N N . ALA A 1 89 ? 16.096 22.794 -21.471 1.00 44.91 89 ALA A N 1
ATOM 688 C CA . ALA A 1 89 ? 17.533 22.633 -21.280 1.00 44.91 89 ALA A CA 1
ATOM 689 C C . ALA A 1 89 ? 18.230 23.254 -22.499 1.00 44.91 89 ALA A C 1
ATOM 691 O O . ALA A 1 89 ? 18.056 22.769 -23.619 1.00 44.91 89 ALA A O 1
ATOM 692 N N . GLU A 1 90 ? 18.966 24.347 -22.306 1.00 45.44 90 GLU A N 1
ATOM 693 C CA . GLU A 1 90 ? 19.849 24.888 -23.344 1.00 45.44 90 GLU A CA 1
ATOM 694 C C . GLU A 1 90 ? 21.160 24.080 -23.376 1.00 45.44 90 GLU A C 1
ATOM 696 O O . GLU A 1 90 ? 21.666 23.692 -22.318 1.00 45.44 90 GLU A O 1
ATOM 701 N N . PRO A 1 91 ? 21.724 23.784 -24.562 1.00 50.53 91 PRO A N 1
ATOM 702 C CA . PRO A 1 91 ? 22.970 23.040 -24.657 1.00 50.53 91 PRO A CA 1
ATOM 703 C C . PRO A 1 91 ? 24.154 23.944 -24.298 1.00 50.53 91 PRO A C 1
ATOM 705 O O . PRO A 1 91 ? 24.326 25.021 -24.867 1.00 50.53 91 PRO A O 1
ATOM 708 N N . VAL A 1 92 ? 25.010 23.479 -23.388 1.00 45.50 92 VAL A N 1
ATOM 709 C CA . VAL A 1 92 ? 26.316 24.102 -23.140 1.00 45.50 92 VAL A CA 1
ATOM 710 C C . VAL A 1 92 ? 27.208 23.829 -24.351 1.00 45.50 92 VAL A C 1
ATOM 712 O O . VAL A 1 92 ? 27.549 22.679 -24.629 1.00 45.50 92 VAL A O 1
ATOM 715 N N . GLY A 1 93 ? 27.575 24.883 -25.077 1.00 49.09 93 GLY A N 1
ATOM 716 C CA . GLY A 1 93 ? 28.515 24.832 -26.191 1.00 49.09 93 GLY A CA 1
ATOM 717 C C . GLY A 1 93 ? 29.594 25.905 -26.064 1.00 49.09 93 GLY A C 1
ATOM 718 O O . GLY A 1 93 ? 29.258 27.080 -26.134 1.00 49.09 93 GLY A O 1
ATOM 719 N N . MET A 1 94 ? 30.842 25.424 -25.934 1.00 40.00 94 MET A N 1
ATOM 720 C CA . MET A 1 94 ? 32.157 26.040 -26.229 1.00 40.00 94 MET A CA 1
ATOM 721 C C . MET A 1 94 ? 32.495 27.395 -25.596 1.00 40.00 94 MET A C 1
ATOM 723 O O . MET A 1 94 ? 31.997 28.434 -26.073 1.00 40.00 94 MET A O 1
#

Secondary structure (DSSP, 8-state):
--EEEE-TTS-EEEEEEETTT-STHHHHHHHHHHHH-SSEEEEEETTEEEEEETT-S-STT-EEEE---SSSSSS---S---------------

Foldseek 3Di:
DKKFKAAPVRDGFKIKAQQVPDDCLVVQRVVVCVVPAPDWDWDDDPRIIIIGHPPDPDPPRIDIDDFPSPPHGGDPPPDDDDDDDDDDDDDDDD

Radius of gyration: 16.04 Å; chains: 1; bounding box: 43×37×39 Å

Sequence (94 aa):
MHHSLQDPQDQVVGFVLDADRLGHEIYRILDWADEHFRSHSVDQADGRVYVRSDAIEDEAALHTEPLSVDGHAPASDSSRNGEGDGGRAEPVGM